Protein AF-A0A1G3SNB0-F1 (afdb_monomer_lite)

Structure (mmCIF, N/CA/C/O backbone):
data_AF-A0A1G3SNB0-F1
#
_entry.id   AF-A0A1G3SNB0-F1
#
loop_
_atom_site.group_PDB
_atom_site.id
_atom_site.type_symbol
_atom_site.label_atom_id
_atom_site.label_alt_id
_atom_site.label_comp_id
_atom_site.label_asym_id
_atom_site.label_entity_id
_atom_site.label_seq_id
_atom_site.pdbx_PDB_ins_code
_atom_site.Cartn_x
_atom_site.Cartn_y
_atom_site.Cartn_z
_atom_site.occupancy
_atom_site.B_iso_or_equiv
_atom_site.auth_seq_id
_atom_site.auth_comp_id
_atom_site.auth_asym_id
_atom_site.auth_atom_id
_atom_site.pdbx_PDB_model_num
ATOM 1 N N . MET A 1 1 ? -11.744 -5.374 16.113 1.00 78.94 1 MET A N 1
ATOM 2 C CA . MET A 1 1 ? -11.091 -6.297 15.135 1.00 78.94 1 MET A CA 1
ATOM 3 C C . MET A 1 1 ? -10.632 -5.615 13.840 1.00 78.94 1 MET A C 1
ATOM 5 O O . MET A 1 1 ? -9.535 -5.918 13.381 1.00 78.94 1 MET A O 1
ATOM 9 N N . TRP A 1 2 ? -11.432 -4.725 13.236 1.00 89.25 2 TRP A N 1
ATOM 10 C CA . TRP A 1 2 ? -11.084 -4.063 11.965 1.00 89.25 2 TRP A CA 1
ATOM 11 C C . TRP A 1 2 ? -9.818 -3.196 12.074 1.00 89.25 2 TRP A C 1
ATOM 13 O O . TRP A 1 2 ? -8.889 -3.357 11.288 1.00 89.25 2 TRP A O 1
ATOM 23 N N . LEU A 1 3 ? -9.713 -2.3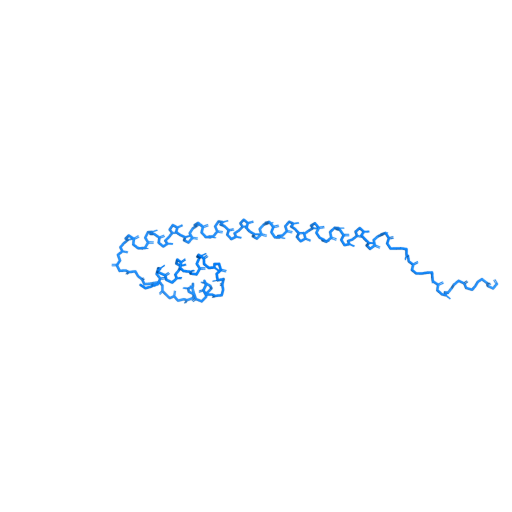75 13.125 1.00 88.06 3 LEU A N 1
ATOM 24 C CA . LEU A 1 3 ? -8.531 -1.544 13.387 1.00 88.06 3 LEU A CA 1
ATOM 25 C C . LEU A 1 3 ? -7.241 -2.368 13.539 1.00 88.06 3 LEU A C 1
ATOM 27 O O . LEU A 1 3 ? -6.185 -1.980 13.048 1.00 88.06 3 LEU A O 1
ATOM 31 N N . THR A 1 4 ? -7.318 -3.532 14.184 1.00 88.44 4 THR A N 1
ATOM 32 C CA . THR A 1 4 ? -6.176 -4.445 14.311 1.00 88.44 4 THR A CA 1
ATOM 33 C C . THR A 1 4 ? -5.727 -4.949 12.942 1.00 88.44 4 THR A C 1
ATOM 35 O O . THR A 1 4 ? -4.538 -4.900 12.645 1.00 88.44 4 THR A O 1
ATOM 38 N N . LYS A 1 5 ? -6.670 -5.359 12.081 1.00 88.69 5 LYS A N 1
ATOM 39 C CA . LYS A 1 5 ? -6.368 -5.776 10.705 1.00 88.69 5 LYS A CA 1
ATOM 40 C C . LYS A 1 5 ? -5.753 -4.633 9.888 1.00 88.69 5 LYS A C 1
ATOM 42 O O . LYS A 1 5 ? -4.786 -4.877 9.174 1.00 88.69 5 LYS A O 1
ATOM 47 N N . LEU A 1 6 ? -6.253 -3.400 10.040 1.00 88.25 6 LEU A N 1
ATOM 48 C CA . LEU A 1 6 ? -5.682 -2.206 9.405 1.00 88.25 6 LEU A CA 1
ATOM 49 C C . LEU A 1 6 ? -4.221 -2.001 9.820 1.00 88.25 6 LEU A C 1
ATOM 51 O O . LEU A 1 6 ? -3.350 -1.866 8.964 1.00 88.25 6 LEU A O 1
ATOM 55 N N . LYS A 1 7 ? -3.942 -2.023 11.129 1.00 88.88 7 LYS A N 1
ATOM 56 C CA . LYS A 1 7 ? -2.580 -1.884 11.666 1.00 88.88 7 LYS A CA 1
ATOM 57 C C . LYS A 1 7 ? -1.660 -2.989 11.143 1.00 88.88 7 LYS A C 1
ATOM 59 O O . LYS A 1 7 ? -0.547 -2.701 10.719 1.00 88.88 7 LYS A O 1
ATOM 64 N N . THR A 1 8 ? -2.123 -4.240 11.128 1.00 89.38 8 THR A N 1
ATOM 65 C CA . THR A 1 8 ? -1.348 -5.370 10.598 1.00 89.38 8 THR A CA 1
ATOM 66 C C . THR A 1 8 ? -1.046 -5.211 9.110 1.00 89.38 8 THR A C 1
ATOM 68 O O . THR A 1 8 ? 0.102 -5.381 8.714 1.00 89.38 8 THR A O 1
ATOM 71 N N . ALA A 1 9 ? -2.041 -4.862 8.292 1.00 88.31 9 ALA A N 1
ATOM 72 C CA . ALA A 1 9 ? -1.847 -4.671 6.857 1.00 88.31 9 ALA A CA 1
ATOM 73 C C . ALA A 1 9 ? -0.90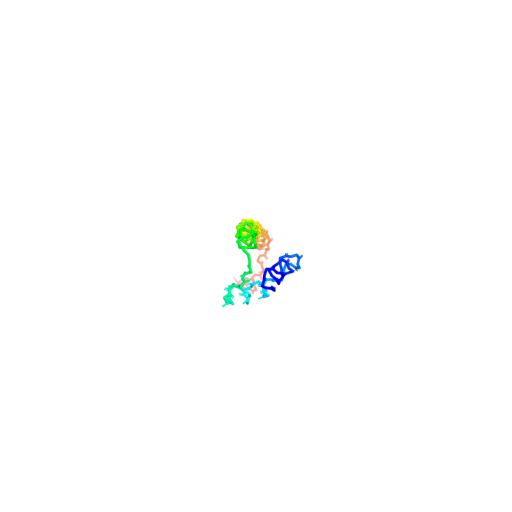3 -3.494 6.561 1.00 88.31 9 ALA A C 1
ATOM 75 O O . ALA A 1 9 ? -0.086 -3.582 5.651 1.00 88.31 9 ALA A O 1
ATOM 76 N N . LEU A 1 10 ? -0.947 -2.439 7.382 1.00 87.50 10 LEU A N 1
ATOM 77 C CA . LEU A 1 10 ? -0.010 -1.320 7.297 1.00 87.50 10 LEU A CA 1
ATOM 78 C C . LEU A 1 10 ? 1.428 -1.702 7.644 1.00 87.50 10 LEU A C 1
ATOM 80 O O . LEU A 1 10 ? 2.338 -1.327 6.916 1.00 87.50 10 LEU A O 1
ATOM 84 N N . ILE A 1 11 ? 1.636 -2.441 8.736 1.00 87.62 11 ILE A N 1
ATOM 85 C CA . ILE A 1 11 ? 2.977 -2.869 9.169 1.00 87.62 11 ILE A CA 1
ATOM 86 C C . ILE A 1 11 ? 3.605 -3.831 8.156 1.00 87.62 11 ILE A C 1
ATOM 88 O O . ILE A 1 11 ? 4.810 -3.787 7.933 1.00 87.62 11 ILE A O 1
ATOM 92 N N . LEU A 1 12 ? 2.796 -4.709 7.563 1.00 87.94 12 LEU A N 1
ATOM 93 C CA . LEU A 1 12 ? 3.256 -5.685 6.576 1.00 87.94 12 LEU A CA 1
ATOM 94 C C . LEU A 1 12 ? 3.349 -5.116 5.153 1.00 87.94 12 LEU A C 1
ATOM 96 O O . LEU A 1 12 ? 3.755 -5.850 4.259 1.00 87.94 12 LEU A O 1
ATOM 100 N N . GLU A 1 13 ? 2.949 -3.856 4.942 1.00 84.94 13 GLU A N 1
ATOM 101 C CA . GLU A 1 13 ? 2.815 -3.236 3.614 1.00 84.94 13 GLU A CA 1
ATOM 102 C C . GLU A 1 13 ? 2.005 -4.108 2.629 1.00 84.94 13 GLU A C 1
ATOM 104 O O . GLU A 1 13 ? 2.255 -4.149 1.425 1.00 84.94 13 GLU A O 1
ATOM 109 N N . ASP A 1 14 ? 1.009 -4.828 3.151 1.00 87.31 14 ASP A N 1
ATOM 110 C CA . ASP A 1 14 ? 0.177 -5.750 2.381 1.00 87.31 14 ASP A CA 1
ATOM 111 C C . ASP A 1 14 ? -0.960 -4.969 1.708 1.00 87.31 14 ASP A C 1
ATOM 113 O O . ASP A 1 14 ? -2.052 -4.794 2.260 1.00 87.31 14 ASP A O 1
ATOM 117 N N . PHE A 1 15 ? -0.667 -4.442 0.517 1.00 82.00 15 PHE A N 1
ATOM 118 C CA . PHE A 1 15 ? -1.582 -3.588 -0.242 1.00 82.00 15 PHE A CA 1
ATOM 119 C C . PHE A 1 15 ? -2.860 -4.306 -0.692 1.00 82.00 15 PHE A C 1
ATOM 121 O O . PHE A 1 15 ? -3.902 -3.657 -0.785 1.00 82.00 15 PHE A O 1
ATOM 128 N N . GLU A 1 16 ? -2.818 -5.621 -0.929 1.00 85.75 16 GLU A N 1
ATOM 129 C CA . GLU A 1 16 ? -4.026 -6.380 -1.274 1.00 85.75 16 GLU A CA 1
ATOM 130 C C . GLU A 1 16 ? -4.969 -6.474 -0.079 1.00 85.75 16 GLU A C 1
ATOM 132 O O . GLU A 1 16 ? -6.161 -6.182 -0.202 1.00 85.75 16 GLU A O 1
ATOM 137 N N . ARG A 1 17 ? -4.438 -6.800 1.107 1.00 86.19 17 ARG A N 1
ATOM 138 C CA . ARG A 1 17 ? -5.247 -6.803 2.330 1.00 86.19 17 ARG A CA 1
ATOM 139 C C . ARG A 1 17 ? -5.753 -5.419 2.686 1.00 86.19 17 ARG A C 1
ATOM 141 O O . ARG A 1 17 ? -6.891 -5.310 3.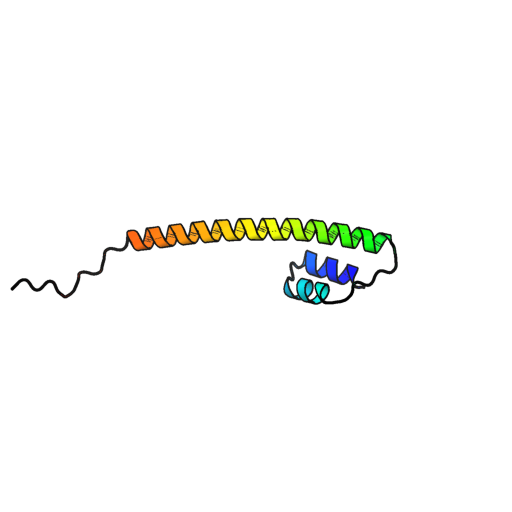124 1.00 86.19 17 ARG A O 1
ATOM 148 N N . LEU A 1 18 ? -4.944 -4.376 2.501 1.00 86.06 18 LEU A N 1
ATOM 149 C CA . LEU A 1 18 ? -5.383 -2.992 2.685 1.00 86.06 18 LEU A CA 1
ATOM 150 C C . LEU A 1 18 ? -6.549 -2.650 1.753 1.00 86.06 18 LEU A C 1
ATOM 152 O O . LEU A 1 18 ? -7.535 -2.096 2.223 1.00 86.06 18 LEU A O 1
ATOM 156 N N . SER A 1 19 ? -6.465 -3.016 0.471 1.00 86.44 19 SER A N 1
ATOM 157 C CA . SER A 1 19 ? -7.550 -2.790 -0.491 1.00 86.44 19 SER A CA 1
ATOM 158 C C . SER A 1 19 ? -8.828 -3.511 -0.071 1.00 86.44 19 SER A C 1
ATOM 160 O O . SER A 1 19 ? -9.868 -2.875 0.045 1.00 86.44 19 SER A O 1
ATOM 162 N N . ALA A 1 20 ? -8.740 -4.807 0.242 1.00 89.44 20 ALA A N 1
ATOM 163 C CA . ALA A 1 20 ? -9.894 -5.584 0.689 1.00 89.44 20 ALA A CA 1
ATOM 164 C C . ALA A 1 20 ? -10.511 -5.013 1.979 1.00 89.44 20 ALA A C 1
ATOM 166 O O . ALA A 1 20 ? -11.727 -4.989 2.137 1.00 89.44 20 ALA A O 1
ATOM 167 N N . LEU A 1 21 ? -9.679 -4.506 2.894 1.00 88.06 21 LEU A N 1
ATOM 168 C CA . LEU A 1 21 ? -10.140 -3.905 4.143 1.00 88.06 21 LEU A CA 1
ATOM 169 C C . LEU A 1 21 ? -10.855 -2.560 3.940 1.00 88.06 21 LEU A C 1
ATOM 171 O O . LEU A 1 21 ? -11.710 -2.206 4.749 1.00 88.06 21 LEU A O 1
ATOM 175 N N . LEU A 1 22 ? -10.490 -1.808 2.896 1.00 85.88 22 LEU A N 1
ATOM 176 C CA . LEU A 1 22 ? -11.148 -0.550 2.525 1.00 85.88 22 LEU A CA 1
ATOM 177 C C . LEU A 1 22 ? -12.525 -0.778 1.886 1.00 85.88 22 LEU A C 1
ATOM 179 O O . LEU A 1 22 ? -13.376 0.105 1.979 1.00 85.88 22 LEU A O 1
ATOM 183 N N . ASP A 1 23 ? -12.748 -1.948 1.285 1.00 89.12 23 ASP A N 1
ATOM 184 C CA . ASP A 1 23 ? -14.051 -2.360 0.749 1.00 89.12 23 ASP A CA 1
ATOM 185 C C . ASP A 1 23 ? -15.003 -2.880 1.849 1.00 89.12 23 ASP A C 1
ATOM 187 O O . ASP A 1 23 ? -16.224 -2.906 1.673 1.00 89.12 23 ASP A O 1
ATOM 191 N N . GLU A 1 24 ? -14.466 -3.276 3.007 1.00 87.94 24 GLU A N 1
ATOM 192 C CA . GLU A 1 24 ? -15.241 -3.677 4.184 1.00 87.94 24 GLU A CA 1
ATOM 193 C C . GLU A 1 24 ? -15.689 -2.460 5.016 1.00 87.94 24 GLU A C 1
ATOM 195 O O . GLU A 1 24 ? -14.926 -1.526 5.266 1.00 87.94 24 GLU A O 1
ATOM 200 N N . MET A 1 25 ? -16.923 -2.493 5.537 1.00 84.25 25 MET A N 1
ATOM 201 C CA . MET A 1 25 ? -17.415 -1.445 6.438 1.00 84.25 25 MET A CA 1
ATOM 202 C C . MET A 1 25 ? -16.611 -1.441 7.757 1.00 84.25 25 MET A C 1
ATOM 204 O O . MET A 1 25 ? -16.585 -2.465 8.450 1.00 84.25 25 MET A O 1
ATOM 208 N N . PRO A 1 26 ? -15.995 -0.308 8.151 1.00 86.25 26 PRO A N 1
ATOM 209 C CA . PRO A 1 26 ? -15.221 -0.231 9.383 1.00 86.25 26 PRO A CA 1
ATOM 210 C C . PRO A 1 26 ? -16.097 -0.466 10.615 1.00 86.25 26 PRO A C 1
ATOM 212 O O . PRO A 1 26 ? -17.196 0.079 10.725 1.00 86.25 26 PRO A O 1
ATOM 215 N N . GLN A 1 27 ? -15.583 -1.246 11.566 1.00 85.50 27 GLN A N 1
ATOM 216 C CA . GLN A 1 27 ? -16.231 -1.492 12.855 1.00 85.50 27 GLN A CA 1
ATOM 217 C C . GLN A 1 27 ? -15.323 -1.034 13.994 1.00 85.50 27 GLN A C 1
ATOM 219 O O . GLN A 1 27 ? -14.186 -1.505 14.112 1.00 85.50 27 GLN A O 1
ATOM 224 N N . PHE A 1 28 ? -15.856 -0.145 14.832 1.00 87.25 28 PHE A N 1
ATOM 225 C CA . PHE A 1 28 ? -15.181 0.435 15.990 1.00 87.25 28 PHE A CA 1
ATOM 226 C C . PHE A 1 28 ? -16.054 0.269 17.231 1.00 87.25 28 PHE A C 1
ATOM 228 O O . PHE A 1 28 ? -17.272 0.433 17.156 1.00 87.25 28 PHE A O 1
ATOM 235 N N . GLU A 1 29 ? -15.432 -0.042 18.363 1.00 86.62 29 GLU A N 1
ATOM 236 C CA . GLU A 1 29 ? -16.123 -0.193 19.647 1.00 86.62 29 GLU A CA 1
ATOM 237 C C . GLU A 1 29 ? -16.110 1.113 20.449 1.00 86.62 29 GLU A C 1
ATOM 239 O O . GLU A 1 29 ? -16.989 1.351 21.276 1.00 86.62 29 GLU A O 1
ATOM 244 N N . THR A 1 30 ? -15.133 1.989 20.190 1.00 91.75 30 THR A N 1
ATOM 245 C CA . THR A 1 30 ? -14.970 3.258 20.908 1.00 91.75 30 THR A CA 1
ATOM 246 C C . THR A 1 30 ? -14.662 4.421 19.967 1.00 91.75 30 THR A C 1
ATOM 248 O O . THR A 1 30 ? -14.112 4.244 18.879 1.00 91.75 30 THR A O 1
ATOM 251 N N . LEU A 1 31 ? -14.969 5.643 20.418 1.00 89.56 31 LEU A N 1
ATOM 252 C CA . LEU A 1 31 ? -14.611 6.874 19.704 1.00 89.56 31 LEU A CA 1
ATOM 253 C C . LEU A 1 31 ? -13.090 6.979 19.487 1.00 89.56 31 LEU A C 1
ATOM 255 O O . LEU A 1 31 ? -12.637 7.399 18.428 1.00 89.56 31 LEU A O 1
ATOM 259 N N . GLN A 1 32 ? -12.307 6.537 20.472 1.00 91.25 32 GLN A N 1
ATOM 260 C CA . GLN A 1 32 ? -10.850 6.570 20.419 1.00 91.25 32 GLN A CA 1
ATOM 261 C C . GLN A 1 32 ? -10.291 5.677 19.301 1.00 91.25 32 GLN A C 1
ATOM 263 O O . GLN A 1 32 ? -9.371 6.082 18.596 1.00 91.25 32 GLN A O 1
ATOM 268 N N . GLU A 1 33 ? -10.862 4.486 19.093 1.00 88.75 33 GLU A N 1
ATOM 269 C CA . GLU A 1 33 ? -10.470 3.612 17.978 1.00 88.75 33 GLU A CA 1
ATOM 270 C C . GLU A 1 33 ? -10.764 4.250 16.617 1.00 88.75 33 GLU A C 1
ATOM 272 O O . GLU A 1 33 ? -9.983 4.099 15.678 1.00 88.75 33 GLU A O 1
ATOM 277 N N . MET A 1 34 ? -11.876 4.978 16.513 1.00 89.62 34 MET A N 1
ATOM 278 C CA . MET A 1 34 ? -12.247 5.689 15.293 1.00 89.62 34 MET A CA 1
ATOM 279 C C . MET A 1 34 ? -11.285 6.850 15.003 1.00 89.62 34 MET A C 1
ATOM 281 O O . MET A 1 34 ? -10.851 7.020 13.861 1.00 89.62 34 MET A O 1
ATOM 285 N N . GLU A 1 35 ? -10.913 7.628 16.023 1.00 92.19 35 GLU A N 1
ATOM 286 C CA . GLU A 1 35 ? -9.909 8.688 15.886 1.00 92.19 35 GLU A CA 1
ATOM 287 C C . GLU A 1 35 ? -8.552 8.114 15.476 1.00 92.19 35 GLU A C 1
ATOM 289 O O . GLU A 1 35 ? -7.935 8.598 14.527 1.00 92.19 35 GLU A O 1
ATOM 294 N N . GLU A 1 36 ? -8.112 7.037 16.127 1.00 91.06 36 GLU A N 1
ATOM 295 C CA . GLU A 1 36 ? -6.852 6.374 15.797 1.00 91.06 36 GLU A CA 1
ATOM 296 C C . GLU A 1 36 ? -6.848 5.851 14.354 1.00 91.06 36 GLU A C 1
ATOM 298 O O . GLU A 1 36 ? -5.894 6.087 13.610 1.00 91.06 36 GLU A O 1
ATOM 303 N N . ALA A 1 37 ? -7.929 5.193 13.925 1.00 90.38 37 ALA A N 1
ATOM 304 C CA . ALA A 1 37 ? -8.088 4.729 12.551 1.00 90.38 37 ALA A CA 1
ATOM 305 C C . ALA A 1 37 ? -7.992 5.883 11.544 1.00 90.38 37 ALA A C 1
ATOM 307 O O . ALA A 1 37 ? -7.309 5.760 10.528 1.00 90.38 37 ALA A O 1
ATOM 308 N N . SER A 1 38 ? -8.640 7.014 11.838 1.00 90.06 38 SER A N 1
ATOM 309 C CA . SER A 1 38 ? -8.611 8.214 10.998 1.00 90.06 38 SER A CA 1
ATOM 310 C C . SER A 1 38 ? -7.190 8.761 10.834 1.00 90.06 38 SER A C 1
ATOM 312 O O . SER A 1 38 ? -6.735 8.992 9.709 1.00 90.06 38 SER A O 1
ATOM 314 N N . TYR A 1 39 ? -6.447 8.894 11.938 1.00 93.00 39 TYR A N 1
ATOM 315 C CA . TYR A 1 39 ? -5.056 9.349 11.900 1.00 93.00 39 TYR A CA 1
ATOM 316 C C . TYR A 1 39 ? -4.152 8.392 11.127 1.00 93.00 39 TYR A C 1
ATOM 318 O O . TYR A 1 39 ? -3.339 8.841 10.313 1.00 93.00 39 TYR A O 1
ATOM 326 N N . LEU A 1 40 ? -4.310 7.085 11.342 1.00 90.38 40 LEU A N 1
ATOM 327 C CA . LEU A 1 40 ? -3.554 6.072 10.615 1.00 90.38 40 LEU A CA 1
ATOM 328 C C . LEU A 1 40 ? -3.829 6.167 9.116 1.00 90.38 40 LEU A C 1
ATOM 330 O O . LEU A 1 40 ? -2.887 6.312 8.349 1.00 90.38 40 LEU A O 1
ATOM 334 N N . LEU A 1 41 ? -5.095 6.194 8.693 1.00 90.06 41 LEU A N 1
ATOM 335 C CA . LEU A 1 41 ? -5.464 6.300 7.278 1.00 90.06 41 LEU A CA 1
ATOM 336 C C . LEU A 1 41 ? -4.914 7.573 6.620 1.00 90.06 41 LEU A C 1
ATOM 338 O O . LEU A 1 41 ? -4.406 7.522 5.496 1.00 90.06 41 LEU A O 1
ATOM 342 N N . ALA A 1 42 ? -4.974 8.711 7.315 1.00 91.19 42 ALA A N 1
ATOM 343 C CA . ALA A 1 42 ? -4.424 9.968 6.818 1.00 91.19 42 ALA A CA 1
ATOM 344 C C . ALA A 1 42 ? -2.902 9.885 6.618 1.00 91.19 42 ALA A C 1
ATOM 346 O O . ALA A 1 42 ? -2.383 10.312 5.581 1.00 91.19 42 ALA A O 1
ATOM 347 N N . HIS A 1 43 ? -2.190 9.297 7.582 1.00 88.25 43 HIS A N 1
ATOM 348 C CA . HIS A 1 43 ? -0.750 9.086 7.485 1.00 88.25 43 HIS A CA 1
ATOM 349 C C . HIS A 1 43 ? -0.390 8.111 6.354 1.00 88.25 43 HIS A C 1
ATOM 351 O O . HIS A 1 43 ? 0.479 8.403 5.531 1.00 88.25 43 HIS A O 1
ATOM 357 N N . SER A 1 44 ? -1.103 6.989 6.258 1.00 87.38 44 SER A N 1
ATOM 358 C CA . SER A 1 44 ? -0.918 5.975 5.218 1.00 87.38 44 SER A CA 1
ATOM 359 C C . SER A 1 44 ? -1.102 6.546 3.819 1.00 87.38 44 SER A C 1
ATOM 361 O O . SER A 1 44 ? -0.295 6.272 2.933 1.00 87.38 44 SER A O 1
ATOM 363 N N . LYS A 1 45 ? -2.115 7.399 3.621 1.00 89.25 45 LYS A N 1
ATOM 364 C CA . LYS A 1 45 ? -2.341 8.097 2.351 1.00 89.25 45 LYS A CA 1
A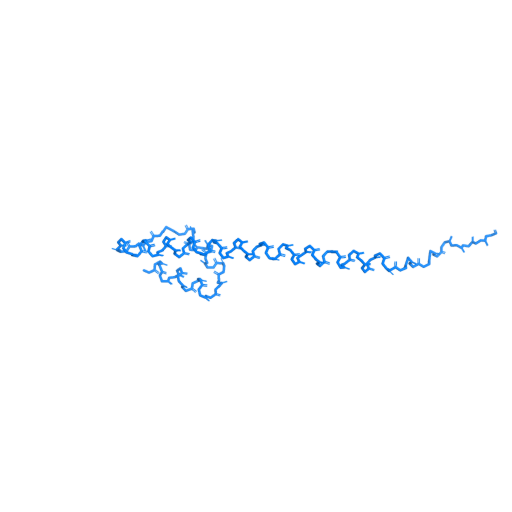TOM 365 C C . LYS A 1 45 ? -1.146 8.969 1.960 1.00 89.25 45 LYS A C 1
ATOM 367 O O . LYS A 1 45 ? -0.701 8.919 0.816 1.00 89.25 45 LYS A O 1
ATOM 372 N N . LEU A 1 46 ? -0.617 9.752 2.900 1.00 90.44 46 LEU A N 1
ATOM 373 C CA . LEU A 1 46 ? 0.560 10.598 2.676 1.00 90.44 46 LEU A CA 1
ATOM 374 C C . LEU A 1 46 ? 1.787 9.771 2.271 1.00 90.44 46 LEU A C 1
ATOM 376 O O . LEU A 1 46 ? 2.484 10.121 1.315 1.00 90.44 46 LEU A O 1
ATOM 380 N N . SER A 1 47 ? 2.028 8.661 2.966 1.00 86.69 47 SER A N 1
ATOM 381 C CA . SER A 1 47 ? 3.128 7.744 2.658 1.00 86.69 47 SER A CA 1
ATOM 382 C C . SER A 1 47 ? 2.970 7.087 1.284 1.00 86.69 47 SER A C 1
ATOM 384 O O . SER A 1 47 ? 3.940 7.024 0.526 1.00 86.69 47 SER A O 1
ATOM 386 N N . LEU A 1 48 ? 1.751 6.677 0.919 1.00 87.50 48 LEU A N 1
ATOM 387 C CA . LEU A 1 48 ? 1.455 6.079 -0.384 1.00 87.50 48 LEU A CA 1
ATOM 388 C C . LEU A 1 48 ? 1.687 7.070 -1.534 1.00 87.50 48 LEU A C 1
ATOM 390 O O . LEU A 1 48 ? 2.353 6.737 -2.512 1.00 87.50 48 LEU A O 1
ATOM 394 N N . GLU A 1 49 ? 1.195 8.305 -1.408 1.00 90.81 49 GLU A N 1
ATOM 395 C CA . GLU A 1 49 ? 1.398 9.346 -2.426 1.00 90.81 49 GLU A CA 1
ATOM 396 C C . GLU A 1 49 ? 2.885 9.688 -2.598 1.00 90.81 49 GLU A C 1
ATOM 398 O O . GLU A 1 49 ? 3.373 9.830 -3.722 1.00 90.81 49 GLU A O 1
ATOM 403 N N . LYS A 1 50 ? 3.644 9.743 -1.496 1.00 91.56 50 LYS A N 1
ATOM 404 C CA . LYS A 1 50 ? 5.097 9.945 -1.548 1.00 91.56 50 LYS A CA 1
ATOM 405 C C . LYS A 1 50 ? 5.800 8.803 -2.287 1.00 91.56 50 LYS A C 1
ATOM 407 O O . LYS A 1 50 ? 6.626 9.072 -3.160 1.00 91.56 50 LYS A O 1
ATOM 412 N N . ASN A 1 51 ? 5.466 7.552 -1.970 1.00 89.12 51 ASN A N 1
ATOM 413 C CA . ASN A 1 51 ? 6.040 6.382 -2.635 1.00 89.12 51 ASN A CA 1
ATOM 414 C C . ASN A 1 51 ? 5.700 6.367 -4.137 1.00 89.12 51 ASN A C 1
ATOM 416 O O . ASN A 1 51 ? 6.580 6.174 -4.977 1.00 89.12 51 ASN A O 1
ATOM 420 N N . LYS A 1 52 ? 4.448 6.674 -4.492 1.00 91.50 52 LYS A N 1
ATOM 421 C CA . LYS A 1 52 ? 3.996 6.798 -5.882 1.00 91.50 52 LYS A CA 1
ATOM 422 C C . LYS A 1 52 ? 4.793 7.854 -6.649 1.00 91.50 52 LYS A C 1
ATOM 424 O O . LYS A 1 52 ? 5.245 7.588 -7.762 1.00 91.50 52 LYS A O 1
ATOM 429 N N . ALA A 1 53 ? 5.002 9.031 -6.057 1.00 93.62 53 ALA A N 1
ATOM 430 C CA . ALA A 1 53 ? 5.789 10.098 -6.672 1.00 93.62 53 ALA A CA 1
ATOM 431 C 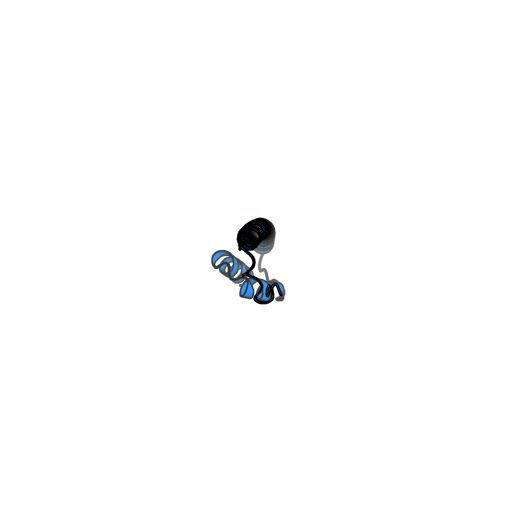C . ALA A 1 53 ? 7.256 9.685 -6.888 1.00 93.62 53 ALA A C 1
ATOM 433 O O . ALA A 1 53 ? 7.813 9.911 -7.963 1.00 93.62 53 ALA A O 1
ATOM 434 N N . GLN A 1 54 ? 7.870 9.029 -5.898 1.00 94.31 54 GLN A N 1
ATOM 435 C CA . GLN A 1 54 ? 9.234 8.504 -6.011 1.00 94.31 54 GLN A CA 1
ATOM 436 C C . GLN A 1 54 ? 9.345 7.433 -7.102 1.00 94.31 54 GLN A C 1
ATOM 438 O O . GLN A 1 54 ? 10.242 7.498 -7.941 1.00 94.31 54 GLN A O 1
ATOM 443 N N . THR A 1 55 ? 8.401 6.495 -7.146 1.00 92.94 55 THR A N 1
ATOM 444 C CA . THR A 1 55 ? 8.345 5.445 -8.170 1.00 92.94 55 THR A CA 1
ATOM 445 C C . THR A 1 55 ? 8.209 6.043 -9.570 1.00 92.94 55 THR A C 1
ATOM 447 O O . THR A 1 55 ? 8.943 5.659 -10.480 1.00 92.94 55 THR A O 1
ATOM 450 N N . ALA A 1 56 ? 7.334 7.037 -9.750 1.00 94.56 56 ALA A N 1
ATOM 451 C CA . ALA A 1 56 ? 7.186 7.732 -11.026 1.00 94.56 56 ALA A CA 1
ATOM 452 C C . ALA A 1 56 ? 8.495 8.406 -11.470 1.00 94.56 56 ALA A C 1
ATOM 454 O O . ALA A 1 56 ? 8.874 8.311 -12.639 1.00 94.56 56 ALA A O 1
ATOM 455 N N . HIS A 1 57 ? 9.215 9.035 -10.537 1.00 96.50 57 HIS A N 1
ATOM 456 C CA . HIS A 1 57 ? 10.507 9.655 -10.820 1.00 96.50 57 HIS A CA 1
ATOM 457 C C . HIS A 1 57 ? 11.562 8.628 -11.262 1.00 96.50 57 HIS A C 1
ATOM 459 O O . HIS A 1 57 ? 12.238 8.829 -12.271 1.00 96.50 57 HIS A O 1
ATOM 465 N N . ILE A 1 58 ? 11.659 7.494 -10.563 1.00 95.62 58 ILE A N 1
ATOM 466 C CA . ILE A 1 58 ? 12.583 6.404 -10.912 1.00 95.62 58 ILE A CA 1
ATOM 467 C C . ILE A 1 58 ? 12.263 5.847 -12.305 1.00 95.62 58 ILE A C 1
ATOM 469 O O . ILE A 1 58 ? 13.163 5.665 -13.126 1.00 95.62 58 ILE A O 1
ATOM 473 N N . LEU A 1 59 ? 10.983 5.630 -12.620 1.00 95.44 59 LEU A N 1
ATOM 474 C CA . LEU A 1 59 ? 10.562 5.159 -13.943 1.00 95.44 59 LEU A CA 1
ATOM 475 C C . LEU A 1 59 ? 10.934 6.145 -15.058 1.00 95.44 59 LEU A C 1
ATOM 477 O O . LEU A 1 59 ? 11.360 5.723 -16.136 1.00 95.44 59 LEU A O 1
ATOM 481 N N . GLN A 1 60 ? 10.824 7.453 -14.810 1.00 96.56 60 GLN A N 1
ATOM 482 C CA . GLN A 1 60 ? 11.286 8.467 -15.761 1.00 96.56 60 GLN A CA 1
ATOM 483 C C . GLN A 1 60 ? 12.798 8.394 -15.984 1.00 96.56 60 GLN A C 1
ATOM 485 O O . GLN A 1 60 ? 13.247 8.435 -17.131 1.00 96.56 60 GLN A O 1
ATOM 490 N N . GLN A 1 61 ? 13.584 8.242 -14.917 1.00 95.81 61 GLN A N 1
ATOM 491 C CA . GLN A 1 61 ? 15.035 8.090 -15.028 1.00 95.81 61 GLN A CA 1
ATOM 492 C C . GLN A 1 61 ? 15.411 6.835 -15.823 1.00 95.81 61 GLN A C 1
ATOM 494 O O . GLN A 1 61 ? 16.212 6.919 -16.752 1.00 95.81 61 GLN A O 1
ATOM 499 N N . LEU A 1 62 ? 14.777 5.695 -15.539 1.00 94.94 62 LEU A N 1
ATOM 500 C CA . LEU A 1 62 ? 14.989 4.449 -16.280 1.00 94.94 62 LEU A CA 1
ATOM 501 C C . LEU A 1 62 ? 14.651 4.597 -17.765 1.00 94.94 62 LEU A C 1
ATOM 503 O O . LEU A 1 62 ? 15.414 4.143 -18.617 1.00 94.94 62 LEU A O 1
ATOM 507 N N . LYS A 1 63 ? 13.542 5.272 -18.091 1.00 95.00 63 LYS A N 1
ATOM 508 C CA . LYS A 1 63 ? 13.160 5.562 -19.479 1.00 95.00 63 LYS A CA 1
ATOM 509 C C . LYS A 1 63 ? 14.219 6.403 -20.192 1.00 95.00 63 LYS A C 1
ATOM 511 O O . LYS A 1 63 ? 14.561 6.102 -21.334 1.00 95.00 63 LYS A O 1
ATOM 516 N N . ASN A 1 64 ? 14.754 7.423 -19.526 1.00 93.94 64 ASN A N 1
ATOM 517 C CA . ASN A 1 64 ? 15.809 8.266 -20.085 1.00 93.94 64 ASN A CA 1
ATOM 518 C C . ASN A 1 64 ? 17.096 7.470 -20.328 1.00 93.94 64 ASN A C 1
ATOM 520 O O . ASN A 1 64 ? 17.667 7.566 -21.412 1.00 93.94 64 ASN A O 1
ATOM 524 N N . SER A 1 65 ? 17.502 6.628 -19.376 1.00 93.44 65 SER A N 1
ATOM 525 C CA . SER A 1 65 ? 18.653 5.733 -19.537 1.00 93.44 65 SER A CA 1
ATOM 526 C C . SER A 1 65 ? 18.460 4.753 -20.696 1.00 93.44 65 SER A C 1
ATOM 528 O O . SER A 1 65 ? 19.370 4.558 -21.499 1.00 93.44 65 SER A O 1
ATOM 530 N N . LEU A 1 66 ? 17.261 4.182 -20.848 1.00 92.56 66 LEU A N 1
ATOM 531 C CA . LEU A 1 66 ? 16.926 3.317 -21.982 1.00 92.56 66 LEU A CA 1
ATOM 532 C C . LEU A 1 66 ? 17.015 4.059 -23.319 1.00 92.56 66 LEU A C 1
ATOM 534 O O . LEU A 1 66 ? 17.562 3.525 -24.282 1.00 92.56 66 LEU A O 1
ATOM 538 N N . ASN A 1 67 ? 16.490 5.284 -23.383 1.00 91.69 67 ASN A N 1
ATOM 539 C CA . ASN A 1 67 ? 16.561 6.117 -24.581 1.00 91.69 67 ASN A CA 1
ATOM 540 C C . ASN A 1 67 ? 18.008 6.469 -24.936 1.00 91.69 67 ASN A C 1
ATOM 542 O O . ASN A 1 67 ? 18.373 6.398 -26.107 1.00 91.69 67 ASN A O 1
ATOM 546 N N . PHE A 1 68 ? 18.834 6.788 -23.937 1.00 92.12 68 PHE A N 1
ATOM 547 C CA . PHE A 1 68 ? 20.258 7.035 -24.135 1.00 92.12 68 PHE A CA 1
ATOM 548 C C . PHE A 1 68 ? 20.949 5.805 -24.733 1.00 92.12 68 PHE A C 1
ATOM 550 O O . PHE A 1 68 ? 21.544 5.908 -25.803 1.00 92.12 68 PHE A O 1
ATOM 557 N N . ILE A 1 69 ? 20.776 4.625 -24.127 1.00 89.56 69 ILE A N 1
ATOM 558 C CA . ILE A 1 69 ? 21.363 3.375 -24.635 1.00 89.56 69 ILE A CA 1
ATOM 559 C C . ILE A 1 69 ? 20.928 3.126 -26.085 1.00 89.56 69 ILE A C 1
ATOM 561 O O . ILE A 1 69 ? 21.773 2.867 -26.939 1.00 89.56 69 ILE A O 1
ATOM 565 N N . LYS A 1 70 ? 19.632 3.273 -26.390 1.00 87.94 70 LYS A N 1
ATOM 566 C CA . LYS A 1 70 ? 19.109 3.137 -27.759 1.00 87.94 70 LYS A CA 1
ATOM 567 C C . LYS A 1 70 ? 19.719 4.147 -28.732 1.00 87.94 70 LYS A C 1
ATOM 569 O O . LYS A 1 70 ? 20.034 3.766 -29.848 1.00 87.94 70 LYS A O 1
ATOM 574 N N . SER A 1 71 ? 19.924 5.399 -28.323 1.00 85.62 71 SER A N 1
ATOM 575 C CA . SER A 1 71 ? 20.563 6.416 -29.175 1.00 85.62 71 SER A CA 1
ATOM 576 C C . SER A 1 71 ? 22.055 6.170 -29.412 1.00 85.62 71 SER A C 1
ATOM 578 O O . SER A 1 71 ? 22.601 6.636 -30.405 1.00 85.62 71 SER A O 1
ATOM 580 N N . THR A 1 72 ? 22.713 5.433 -28.513 1.00 83.31 72 THR A N 1
ATOM 581 C CA . THR A 1 72 ? 24.121 5.037 -28.662 1.00 83.31 72 THR A CA 1
ATOM 582 C C . THR A 1 72 ? 24.302 3.720 -29.414 1.00 83.31 72 THR A C 1
ATOM 584 O O . THR A 1 72 ? 25.430 3.376 -29.767 1.00 83.31 72 THR A O 1
ATOM 587 N N . GLN A 1 73 ? 23.221 2.972 -29.669 1.00 77.88 73 GLN A N 1
ATOM 588 C CA . GLN A 1 73 ? 23.286 1.792 -30.523 1.00 77.88 73 GLN A CA 1
ATOM 589 C C . GLN A 1 73 ? 23.471 2.248 -31.967 1.00 77.88 73 GLN A C 1
ATOM 591 O O . GLN A 1 73 ? 22.638 2.950 -32.533 1.00 77.88 73 GLN A O 1
ATOM 596 N N . THR A 1 74 ? 24.596 1.852 -32.554 1.00 68.56 74 THR A N 1
ATOM 597 C CA . THR A 1 74 ? 24.843 2.017 -33.983 1.00 68.56 74 THR A CA 1
ATOM 598 C C . THR A 1 74 ? 23.812 1.178 -34.728 1.00 68.56 74 THR A C 1
ATOM 600 O O . THR A 1 74 ? 23.641 -0.000 -34.405 1.00 68.56 74 THR A O 1
ATOM 603 N N . GLU A 1 75 ? 23.107 1.774 -35.695 1.00 66.50 75 GLU A N 1
ATOM 604 C CA . GLU A 1 75 ? 22.234 1.004 -36.582 1.00 66.50 75 GLU A CA 1
ATOM 605 C C . GLU A 1 75 ? 23.045 -0.167 -37.157 1.00 66.50 75 GLU A C 1
ATOM 607 O O . GLU A 1 75 ? 24.173 0.053 -37.623 1.00 66.50 75 GLU A O 1
ATOM 612 N N . PRO A 1 76 ? 22.532 -1.412 -37.098 1.00 64.62 76 PRO A N 1
ATOM 613 C CA . PRO A 1 76 ? 23.212 -2.517 -37.749 1.00 64.62 76 PRO A CA 1
ATOM 614 C C . PRO A 1 76 ? 23.405 -2.130 -39.218 1.00 64.62 76 PRO A C 1
ATOM 616 O O . PRO A 1 76 ? 22.479 -1.567 -39.812 1.00 64.62 76 PRO A O 1
ATOM 619 N N . PRO A 1 77 ? 24.594 -2.368 -39.803 1.00 61.69 77 PRO A N 1
ATOM 620 C CA . PRO A 1 77 ? 24.868 -1.960 -41.170 1.00 61.69 77 PRO A CA 1
ATOM 621 C C . PRO A 1 77 ? 23.754 -2.499 -42.061 1.00 61.69 77 PRO A C 1
ATOM 623 O O . PRO A 1 77 ? 23.538 -3.710 -42.126 1.00 61.69 77 PRO A O 1
ATOM 626 N N . SER A 1 78 ? 23.016 -1.584 -42.695 1.00 64.62 78 SER A N 1
ATOM 627 C CA . SER A 1 78 ? 21.979 -1.937 -43.657 1.00 64.62 78 SER A CA 1
ATOM 628 C C . SER A 1 78 ? 22.595 -2.899 -44.665 1.00 64.62 78 SER A C 1
ATOM 630 O O . SER A 1 78 ? 23.539 -2.546 -45.378 1.00 64.62 78 SER A O 1
ATOM 632 N N . SER A 1 79 ? 22.059 -4.118 -44.730 1.00 63.47 79 SER A N 1
ATOM 633 C CA . SER A 1 79 ? 22.464 -5.149 -45.689 1.00 63.47 79 SER A CA 1
ATOM 634 C C . SER A 1 79 ? 22.179 -4.752 -47.147 1.00 63.47 79 SER A C 1
ATOM 636 O O . SER A 1 79 ? 22.451 -5.526 -48.060 1.00 63.47 79 SER A O 1
ATOM 638 N N . LEU A 1 80 ? 21.660 -3.538 -47.375 1.00 59.50 80 LEU A N 1
ATOM 639 C CA . LEU A 1 80 ? 21.210 -3.007 -48.655 1.00 59.50 80 LEU A CA 1
ATOM 640 C C . LEU A 1 80 ? 22.115 -1.905 -49.234 1.00 59.50 80 LEU A C 1
ATOM 642 O O . LEU A 1 80 ? 21.672 -1.119 -50.063 1.00 59.50 80 LEU A O 1
ATOM 646 N N . ASN A 1 81 ? 23.390 -1.845 -48.841 1.00 57.72 81 ASN A N 1
ATOM 647 C CA . ASN A 1 81 ? 24.400 -1.042 -49.542 1.00 57.72 81 ASN A CA 1
ATOM 648 C C . ASN A 1 81 ? 25.217 -1.907 -50.514 1.00 57.72 81 ASN A C 1
ATOM 650 O O . ASN A 1 81 ? 26.426 -2.074 -50.361 1.00 57.72 81 A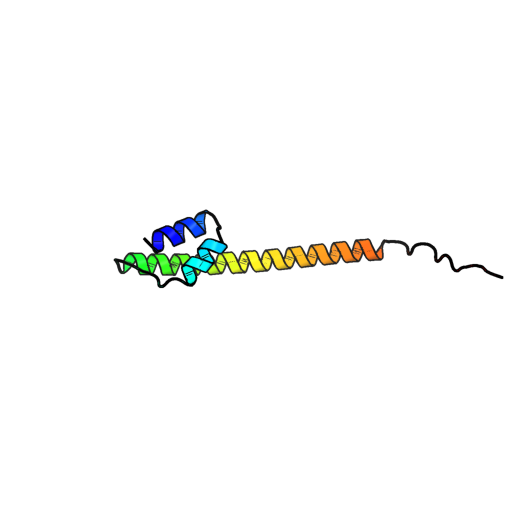SN A O 1
ATOM 654 N N . LEU A 1 82 ? 24.555 -2.447 -51.538 1.00 59.12 82 LEU A N 1
ATOM 655 C CA . LEU A 1 82 ? 25.236 -2.902 -52.750 1.00 59.12 82 LEU A CA 1
ATOM 656 C C . LEU A 1 82 ? 25.317 -1.703 -53.700 1.00 59.12 82 LEU A C 1
ATOM 658 O O . LEU A 1 82 ? 24.352 -1.375 -54.386 1.00 59.12 82 LEU A O 1
ATOM 662 N N . LYS A 1 83 ? 26.461 -1.010 -53.688 1.00 52.59 83 LYS A N 1
ATOM 663 C CA . LYS A 1 83 ? 26.815 -0.066 -54.753 1.00 52.59 83 LYS A CA 1
ATOM 664 C C . LYS A 1 83 ? 27.070 -0.889 -56.020 1.00 52.59 83 LYS A C 1
ATOM 666 O O . LYS A 1 83 ? 28.061 -1.616 -56.062 1.00 52.59 83 LYS A O 1
ATOM 671 N N . PHE A 1 84 ? 26.153 -0.813 -56.980 1.00 47.25 84 PHE A N 1
ATOM 672 C CA . PHE A 1 84 ? 26.399 -1.201 -58.370 1.00 47.25 84 PHE A CA 1
ATOM 673 C C . PHE A 1 84 ? 27.101 -0.059 -59.106 1.00 47.25 84 PHE A C 1
ATOM 675 O O . PHE A 1 84 ? 26.802 1.114 -58.774 1.00 47.25 84 PHE A O 1
#

pLDDT: mean 85.61, std 10.56, range [47.25, 96.56]

Sequence (84 aa):
MWLTKLKTALILEDFERLSALLDEMPQFETLQEMEEASYLLAHSKLSLEKNKAQTAHILQQLKNSLNFIKSTQTEPPSSLNLKF

Secondary structure (DSSP, 8-state):
-HHHHHHHHHHTT-HHHHHHHHHSPP--SSHHHHHHHHHHHHHHHHHHHHHHHHHHHHHHHHHHHHHHHHHHSPPPPPTT----

Radius of gyration: 24.8 Å; chains: 1; bounding box: 44×17×79 Å

Foldseek 3Di:
DLLVQCVVCLVVVVVVSNVVSVVDDDDDPDPVSVVVSVVSVVVSVVVVVVVVVVVVVVVVVVVVVVVVVVVPDDDDPPPPPPDD